Protein AF-A0A0F5YBL7-F1 (afdb_monomer)

Radius of gyration: 23.49 Å; Cα contacts (8 Å, |Δi|>4): 52; chains: 1; bounding box: 44×59×65 Å

Solvent-accessible surface area (backbone atoms only — not comparable to full-atom values): 7453 Å² total; per-residue (Å²): 141,87,81,83,95,77,82,81,82,82,83,83,85,82,81,84,78,83,69,82,79,73,86,69,85,73,80,86,68,83,71,81,82,70,89,62,76,81,78,51,73,68,58,47,50,52,22,41,71,68,73,40,34,61,77,50,83,78,90,52,88,87,55,50,90,86,40,92,57,29,54,59,54,34,30,41,72,72,40,51,87,68,53,91,80,65,56,69,71,57,54,55,48,53,72,72,42,95,60,81,79,77,81,76,86,126

Organism: NCBI:txid1637645

Secondary structure (DSSP, 8-state):
-------SSSSSS----------------------PPPPPHHHHHHHHHTT-GGGSPP--SS--TTSTTHHHHHHHHHHTT--TT--HHHHHHHHH-SS-------

Mean predicted aligned error: 16.6 Å

Sequence (106 aa):
MKYPSFAIIFLLASLGYINPVKAEPQPFIPSQTVISASPTKAEILDACVRNQAETLPNPYSDVEPTHWAYKAVLSLYYCGAFRQATPPNLVEQLLQSDSIPAHNEQ

Structure (mmCIF, N/CA/C/O backbone):
data_AF-A0A0F5YBL7-F1
#
_entry.id   AF-A0A0F5YBL7-F1
#
loop_
_atom_site.group_PDB
_atom_site.id
_atom_site.type_symbol
_atom_site.label_atom_id
_atom_site.label_alt_id
_atom_site.label_comp_id
_atom_site.label_asym_id
_atom_site.label_entity_id
_atom_site.label_seq_id
_atom_site.pdbx_PDB_ins_code
_atom_site.Cartn_x
_atom_site.Cartn_y
_atom_site.Cartn_z
_atom_site.occupancy
_atom_site.B_iso_or_equiv
_atom_site.auth_seq_id
_atom_site.auth_comp_id
_atom_site.auth_asym_id
_atom_site.auth_atom_id
_atom_site.pdbx_PDB_model_num
ATOM 1 N N . MET A 1 1 ? -10.693 -48.152 -43.302 1.00 40.78 1 MET A N 1
ATOM 2 C CA . MET A 1 1 ? -9.378 -48.015 -42.636 1.00 40.78 1 MET A CA 1
ATOM 3 C C . MET A 1 1 ? -9.492 -46.954 -41.559 1.00 40.78 1 MET A C 1
ATOM 5 O O . MET A 1 1 ? -10.241 -46.003 -41.731 1.00 40.78 1 MET A O 1
ATOM 9 N N . LYS A 1 2 ? -8.846 -47.206 -40.425 1.00 55.66 2 LYS A N 1
ATOM 10 C CA . LYS A 1 2 ? -9.025 -46.556 -39.128 1.00 55.66 2 LYS A CA 1
ATOM 11 C C . LYS A 1 2 ? -7.649 -45.999 -38.766 1.00 55.66 2 LYS A C 1
ATOM 13 O O . LYS A 1 2 ? -6.737 -46.798 -38.593 1.00 55.66 2 LYS A O 1
ATOM 18 N N . TYR A 1 3 ? -7.497 -44.680 -38.702 1.00 62.84 3 TYR A N 1
ATOM 19 C CA . TYR A 1 3 ? -6.280 -44.040 -38.195 1.00 62.84 3 TYR A CA 1
ATOM 20 C C . TYR A 1 3 ? -6.686 -42.881 -37.276 1.00 62.84 3 TYR A C 1
ATOM 22 O O . TYR A 1 3 ? -7.354 -41.957 -37.738 1.00 62.84 3 TYR A O 1
ATOM 30 N N . PRO A 1 4 ? -6.388 -42.963 -35.970 1.00 54.38 4 PRO A N 1
ATOM 31 C CA . PRO A 1 4 ? -6.843 -41.986 -34.990 1.00 54.38 4 PRO A CA 1
ATOM 32 C C . PRO A 1 4 ? -5.984 -40.710 -34.976 1.00 54.38 4 PRO A C 1
ATOM 34 O O . PRO A 1 4 ? -4.768 -40.765 -34.801 1.00 54.38 4 PRO A O 1
ATOM 37 N N . SER A 1 5 ? -6.645 -39.552 -35.061 1.00 56.34 5 SER A N 1
ATOM 38 C CA . SER A 1 5 ? -6.082 -38.224 -34.777 1.00 56.34 5 SER A CA 1
ATOM 39 C C . SER A 1 5 ? -5.889 -38.010 -33.270 1.00 56.34 5 SER A C 1
ATOM 41 O O . SER A 1 5 ? -6.640 -37.271 -32.643 1.00 56.34 5 SER A O 1
ATOM 43 N N . PHE A 1 6 ? -4.890 -38.657 -32.670 1.00 56.03 6 PHE A N 1
ATOM 44 C CA . PHE A 1 6 ? -4.503 -38.430 -31.265 1.00 56.03 6 PHE A CA 1
ATOM 45 C C . PHE A 1 6 ? -3.001 -38.136 -31.099 1.00 56.03 6 PHE A C 1
ATOM 47 O O . PHE A 1 6 ? -2.423 -38.402 -30.053 1.00 56.03 6 PHE A O 1
ATOM 54 N N . ALA A 1 7 ? -2.347 -37.568 -32.118 1.00 55.81 7 ALA A N 1
ATOM 55 C CA . ALA A 1 7 ? -0.900 -37.315 -32.098 1.00 55.81 7 ALA A CA 1
ATOM 56 C C . ALA A 1 7 ? -0.493 -35.829 -31.984 1.00 55.81 7 ALA A C 1
ATOM 58 O O . ALA A 1 7 ? 0.683 -35.520 -32.131 1.00 55.81 7 ALA A O 1
ATOM 59 N N . ILE A 1 8 ? -1.423 -34.899 -31.721 1.00 56.09 8 ILE A N 1
ATOM 60 C CA . ILE A 1 8 ? -1.117 -33.446 -31.674 1.00 56.09 8 ILE A CA 1
ATOM 61 C C . ILE A 1 8 ? -1.091 -32.876 -30.238 1.00 56.09 8 ILE A C 1
ATOM 63 O O . ILE A 1 8 ? -0.763 -31.716 -30.036 1.00 56.09 8 ILE A O 1
ATOM 67 N N . ILE A 1 9 ? -1.358 -33.677 -29.200 1.00 56.59 9 ILE A N 1
ATOM 68 C CA . ILE A 1 9 ? -1.439 -33.166 -27.811 1.00 56.59 9 ILE A CA 1
ATOM 69 C C . ILE A 1 9 ? -0.130 -33.367 -27.010 1.00 56.59 9 ILE A C 1
ATOM 71 O O . ILE A 1 9 ? -0.005 -32.879 -25.895 1.00 56.59 9 ILE A O 1
ATOM 75 N N . PHE A 1 10 ? 0.905 -34.001 -27.573 1.00 55.19 10 PHE A N 1
ATOM 76 C CA . PHE A 1 10 ? 2.117 -34.379 -26.819 1.00 55.19 10 PHE A CA 1
ATOM 77 C C . PHE A 1 10 ? 3.395 -33.568 -27.117 1.00 55.19 10 PHE A C 1
ATOM 79 O O . PHE A 1 10 ? 4.486 -34.007 -26.764 1.00 55.19 10 PHE A O 1
ATOM 86 N N . LEU A 1 11 ? 3.295 -32.384 -27.736 1.00 52.00 11 LEU A N 1
ATOM 87 C CA . LEU A 1 11 ? 4.467 -31.607 -28.191 1.00 52.00 11 LEU A CA 1
ATOM 88 C C . LEU A 1 11 ? 4.574 -30.180 -27.614 1.00 52.00 11 LEU A C 1
ATOM 90 O O . LEU A 1 11 ? 5.186 -29.310 -28.222 1.00 52.00 11 LEU A O 1
ATOM 94 N N . LEU A 1 12 ? 4.007 -29.930 -26.429 1.00 57.62 12 LEU A N 1
ATOM 95 C CA . LEU A 1 12 ? 4.139 -28.650 -25.701 1.00 57.62 12 LEU A CA 1
ATOM 96 C C . LEU A 1 12 ? 4.661 -28.811 -24.259 1.00 57.62 12 LEU A C 1
ATOM 98 O O . LEU A 1 12 ? 4.575 -27.885 -23.460 1.00 57.62 12 LEU A O 1
ATOM 102 N N . ALA A 1 13 ? 5.227 -29.972 -23.916 1.00 58.72 13 ALA A N 1
ATOM 103 C CA . ALA A 1 13 ? 5.581 -30.323 -22.536 1.00 58.72 13 ALA A CA 1
ATOM 104 C C . ALA A 1 13 ? 7.089 -30.277 -22.199 1.00 58.72 13 ALA A C 1
ATOM 106 O O . ALA A 1 13 ? 7.488 -30.857 -21.193 1.00 58.72 13 ALA A O 1
ATOM 107 N N . SER A 1 14 ? 7.957 -29.631 -22.991 1.00 62.53 14 SER A N 1
ATOM 108 C CA . SER A 1 14 ? 9.412 -29.767 -22.771 1.00 62.53 14 SER A CA 1
ATOM 109 C C . SER A 1 14 ? 10.275 -28.527 -23.022 1.00 62.53 14 SER A C 1
ATOM 111 O O . SER A 1 14 ? 11.329 -28.648 -23.637 1.00 62.53 14 SER A O 1
ATOM 113 N N . LEU A 1 15 ? 9.898 -27.351 -22.515 1.00 61.47 15 LEU A N 1
ATOM 114 C CA . LEU A 1 15 ? 10.864 -26.252 -22.324 1.00 61.47 15 LEU A CA 1
ATOM 115 C C . LEU A 1 15 ? 10.671 -25.571 -20.960 1.00 61.47 15 LEU A C 1
ATOM 117 O O . LEU A 1 15 ? 10.583 -24.353 -20.852 1.00 61.47 15 LEU A O 1
ATOM 121 N N . GLY A 1 16 ? 10.610 -26.371 -19.895 1.00 61.03 16 GLY A N 1
ATOM 122 C CA . GLY A 1 16 ? 10.837 -25.882 -18.536 1.00 61.03 16 GLY A CA 1
ATOM 123 C C . GLY A 1 16 ? 12.337 -25.799 -18.263 1.00 61.03 16 GLY A C 1
ATOM 124 O O . GLY A 1 16 ? 12.895 -26.695 -17.636 1.00 61.03 16 GLY A O 1
ATOM 125 N N . TYR A 1 17 ? 13.008 -24.760 -18.765 1.00 66.38 17 TYR A N 1
ATOM 126 C CA . TYR A 1 17 ? 14.399 -24.479 -18.401 1.00 66.38 17 TYR A CA 1
ATOM 127 C C . TYR A 1 17 ? 14.452 -23.918 -16.975 1.00 66.38 17 TYR A C 1
ATOM 129 O O . TYR A 1 17 ? 14.295 -22.720 -16.758 1.00 66.38 17 TYR A O 1
ATOM 137 N N . ILE A 1 18 ? 14.700 -24.784 -15.993 1.00 64.25 18 ILE A N 1
ATOM 138 C CA . ILE A 1 18 ? 15.158 -24.382 -14.657 1.00 64.25 18 ILE A CA 1
ATOM 139 C C . ILE A 1 18 ? 16.651 -24.052 -14.739 1.00 64.25 18 ILE A C 1
ATOM 141 O O . ILE A 1 18 ? 17.505 -24.878 -14.431 1.00 64.25 18 ILE A O 1
ATOM 145 N N . ASN A 1 19 ? 16.973 -22.838 -15.185 1.00 69.12 19 ASN A N 1
ATOM 146 C CA . ASN A 1 19 ? 18.295 -22.275 -14.934 1.00 69.12 19 ASN A CA 1
ATOM 147 C C . ASN A 1 19 ? 18.291 -21.707 -13.507 1.00 69.12 19 ASN A C 1
ATOM 149 O O . ASN A 1 19 ? 17.472 -20.826 -13.230 1.00 69.12 19 ASN A O 1
ATOM 153 N N . PRO A 1 20 ? 19.159 -22.174 -12.591 1.00 65.56 20 PRO A N 1
ATOM 154 C CA . PRO A 1 20 ? 19.322 -21.508 -11.309 1.00 65.56 20 PRO A CA 1
ATOM 155 C C . PRO A 1 20 ? 19.843 -20.095 -11.583 1.00 65.56 20 PRO A C 1
ATOM 157 O O . PRO A 1 20 ? 20.936 -19.928 -12.128 1.00 65.56 20 PRO A O 1
ATOM 160 N N . VAL A 1 21 ? 19.049 -19.072 -11.255 1.00 73.88 21 VAL A N 1
ATOM 161 C CA . VAL A 1 21 ? 19.523 -17.692 -11.354 1.00 73.88 21 VAL A CA 1
ATOM 162 C C . VAL A 1 21 ? 20.637 -17.537 -10.324 1.00 73.88 21 VAL A C 1
ATOM 164 O O . VAL A 1 21 ? 20.443 -17.740 -9.124 1.00 73.88 21 VAL A O 1
ATOM 167 N N . LYS A 1 22 ? 21.852 -17.272 -10.798 1.00 71.06 22 LYS A N 1
ATOM 168 C CA . LYS A 1 22 ? 22.944 -16.888 -9.915 1.00 71.06 22 LYS A CA 1
ATOM 169 C C . LYS A 1 22 ? 22.587 -15.509 -9.369 1.00 71.06 22 LYS A C 1
ATOM 171 O O . LYS A 1 22 ? 22.278 -14.621 -10.157 1.00 71.06 22 LYS A O 1
ATOM 176 N N . ALA A 1 23 ? 22.581 -15.351 -8.047 1.00 67.19 23 ALA A N 1
ATOM 177 C CA . ALA A 1 23 ? 22.423 -14.043 -7.428 1.00 67.19 23 ALA A CA 1
ATOM 178 C C . ALA A 1 23 ? 23.596 -13.161 -7.882 1.00 67.19 23 ALA A C 1
ATOM 180 O O . ALA A 1 23 ? 24.731 -13.349 -7.440 1.00 67.19 23 ALA A O 1
ATOM 181 N N . GLU A 1 24 ? 23.329 -12.276 -8.839 1.00 70.69 24 GLU A N 1
ATOM 182 C CA . GLU A 1 24 ? 24.239 -11.204 -9.222 1.00 70.69 24 GLU A CA 1
ATOM 183 C C . GLU A 1 24 ? 24.357 -10.265 -8.012 1.00 70.69 24 GLU A C 1
ATOM 185 O O . GLU A 1 24 ? 23.325 -9.909 -7.430 1.00 70.69 24 GLU A O 1
ATOM 190 N N . PRO A 1 25 ? 25.568 -9.867 -7.591 1.00 62.62 25 PRO A N 1
ATOM 191 C CA . PRO A 1 25 ? 25.735 -8.842 -6.574 1.00 62.62 25 PRO A CA 1
ATOM 192 C C . PRO A 1 25 ? 25.064 -7.560 -7.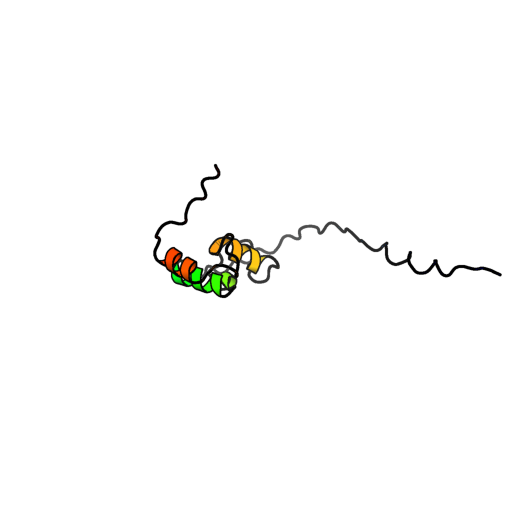070 1.00 62.62 25 PRO A C 1
ATOM 194 O O . PRO A 1 25 ? 25.575 -6.895 -7.972 1.00 62.62 25 PRO A O 1
ATOM 197 N N . GLN A 1 26 ? 23.896 -7.224 -6.521 1.00 66.44 26 GLN A N 1
ATOM 198 C CA . GLN A 1 26 ? 23.281 -5.944 -6.834 1.00 66.44 26 GLN A CA 1
ATOM 199 C C . GLN A 1 26 ? 24.205 -4.833 -6.325 1.00 66.44 26 GLN A C 1
ATOM 201 O O . GLN A 1 26 ? 24.665 -4.901 -5.178 1.00 66.44 26 GLN A O 1
ATOM 206 N N . PRO A 1 27 ? 24.504 -3.815 -7.150 1.00 56.97 27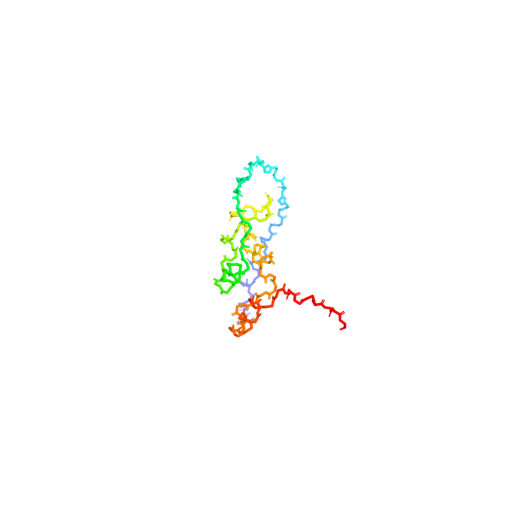 PRO A N 1
ATOM 207 C CA . PRO A 1 27 ? 25.173 -2.629 -6.656 1.00 56.97 27 PRO A CA 1
ATOM 208 C C . PRO A 1 27 ? 24.295 -2.035 -5.557 1.00 56.97 27 PRO A C 1
ATOM 210 O O . PRO A 1 27 ? 23.142 -1.687 -5.798 1.00 56.97 27 PRO A O 1
ATOM 213 N N . PHE A 1 28 ? 24.841 -1.957 -4.345 1.00 54.12 28 PHE A N 1
ATOM 214 C CA . PHE A 1 28 ? 24.223 -1.239 -3.242 1.00 54.12 28 PHE A CA 1
ATOM 215 C C . PHE A 1 28 ? 24.138 0.233 -3.643 1.00 54.12 28 PHE A C 1
ATOM 217 O O . PHE A 1 28 ? 25.119 0.975 -3.549 1.00 54.12 28 PHE A O 1
ATOM 224 N N . ILE A 1 29 ? 22.982 0.645 -4.153 1.00 56.44 29 ILE A N 1
ATOM 225 C CA . ILE A 1 29 ? 22.647 2.055 -4.255 1.00 56.44 29 ILE A CA 1
ATOM 226 C C . ILE A 1 29 ? 22.063 2.420 -2.892 1.00 56.44 29 ILE A C 1
ATOM 228 O O . ILE A 1 29 ? 21.105 1.783 -2.464 1.00 56.44 29 ILE A O 1
ATOM 232 N N . PRO A 1 30 ? 22.648 3.384 -2.163 1.00 55.09 30 PRO A N 1
ATOM 233 C CA . PRO A 1 30 ? 22.106 3.793 -0.880 1.00 55.09 30 PRO A CA 1
ATOM 234 C C . PRO A 1 30 ? 20.670 4.284 -1.087 1.00 55.09 30 PRO A C 1
ATOM 236 O O . PRO A 1 30 ? 20.440 5.320 -1.716 1.00 55.09 30 PRO A O 1
ATOM 239 N N . SER A 1 31 ? 19.715 3.503 -0.580 1.00 55.38 31 SER A N 1
ATOM 240 C CA . SER A 1 31 ? 18.295 3.834 -0.556 1.00 55.38 31 SER A CA 1
ATOM 241 C C . SER A 1 31 ? 18.128 5.221 0.049 1.00 55.38 31 SER A C 1
ATOM 243 O O . SER A 1 31 ? 18.658 5.505 1.124 1.00 55.38 31 SER A O 1
ATOM 245 N N . GLN A 1 32 ? 17.432 6.102 -0.674 1.00 51.53 32 GLN A N 1
ATOM 246 C CA . GLN A 1 32 ? 17.154 7.461 -0.226 1.00 51.53 32 GLN A CA 1
ATOM 247 C C . GLN A 1 32 ? 16.526 7.405 1.164 1.00 51.53 32 GLN A C 1
ATOM 249 O O . GLN A 1 32 ? 15.413 6.908 1.334 1.00 51.53 32 GLN A O 1
ATOM 254 N N . THR A 1 33 ? 17.246 7.921 2.156 1.00 45.06 33 THR A N 1
ATOM 255 C CA . THR A 1 33 ? 16.727 8.155 3.498 1.00 45.06 33 THR A CA 1
ATOM 256 C C . THR A 1 33 ? 15.711 9.284 3.401 1.00 45.06 33 THR A C 1
ATOM 258 O O . THR A 1 33 ? 16.022 10.456 3.612 1.00 45.06 33 THR A O 1
ATOM 261 N N . VAL A 1 34 ? 14.482 8.949 3.017 1.00 50.72 34 VAL A N 1
ATOM 262 C CA . VAL A 1 34 ? 13.361 9.855 3.209 1.00 50.72 34 VAL A CA 1
ATOM 263 C C . VAL A 1 34 ? 13.177 9.904 4.720 1.00 50.72 34 VAL A C 1
ATOM 265 O O . VAL A 1 34 ? 12.807 8.910 5.342 1.00 50.72 34 VAL A O 1
ATOM 268 N N . ILE A 1 35 ? 13.538 11.030 5.336 1.00 49.91 35 ILE A N 1
ATOM 269 C CA . ILE A 1 35 ? 13.193 11.320 6.728 1.00 49.91 35 ILE A CA 1
ATOM 270 C C . ILE A 1 35 ? 11.675 11.510 6.734 1.00 49.91 35 ILE A C 1
ATOM 272 O O . ILE A 1 35 ? 11.161 12.622 6.655 1.00 49.91 35 ILE A O 1
ATOM 276 N N . SER A 1 36 ? 10.950 10.401 6.699 1.00 56.50 36 SER A N 1
ATOM 277 C CA . SER A 1 36 ? 9.502 10.379 6.722 1.00 56.50 36 SER A CA 1
ATOM 278 C C . SER A 1 36 ? 9.091 10.277 8.177 1.00 56.50 36 SER A C 1
ATOM 280 O O . SER A 1 36 ? 9.416 9.304 8.857 1.00 56.50 36 SER A O 1
ATOM 282 N N . ALA A 1 37 ? 8.395 11.301 8.667 1.00 70.94 37 ALA A N 1
ATOM 283 C CA . ALA A 1 37 ? 7.636 11.170 9.899 1.00 70.94 37 ALA A CA 1
ATOM 284 C C . ALA A 1 37 ? 6.798 9.883 9.815 1.00 70.94 37 ALA A C 1
ATOM 286 O O . ALA A 1 37 ? 6.224 9.591 8.763 1.00 70.94 37 ALA A O 1
ATOM 287 N N . SER A 1 38 ? 6.783 9.093 10.892 1.00 85.75 38 SER A N 1
ATOM 288 C CA . SER A 1 38 ? 5.969 7.877 10.944 1.00 85.75 38 SER A CA 1
ATOM 289 C C . SER A 1 38 ? 4.525 8.234 10.578 1.00 85.75 38 SER A C 1
ATOM 291 O O . SER A 1 38 ? 3.987 9.165 11.186 1.00 85.75 38 SER A O 1
ATOM 293 N N . PRO A 1 39 ? 3.896 7.530 9.618 1.00 91.50 39 PRO A N 1
ATOM 294 C CA . PRO A 1 39 ? 2.524 7.819 9.234 1.00 91.50 39 PRO A CA 1
ATOM 295 C C . PRO A 1 39 ? 1.601 7.631 10.438 1.00 91.50 39 PRO A C 1
ATOM 297 O O . PRO A 1 39 ? 1.815 6.764 11.293 1.00 91.50 39 PRO A O 1
ATOM 300 N N . THR A 1 40 ? 0.571 8.462 10.512 1.00 92.25 40 THR A N 1
ATOM 301 C CA . THR A 1 40 ? -0.476 8.343 11.521 1.00 92.25 40 THR A CA 1
ATOM 302 C C . THR A 1 40 ? -1.326 7.101 11.263 1.00 92.25 40 THR A C 1
ATOM 304 O O . THR A 1 40 ? -1.449 6.607 10.142 1.00 92.25 40 THR A O 1
ATOM 307 N N . LYS A 1 41 ? -1.995 6.608 12.306 1.00 88.75 41 LYS A N 1
ATOM 308 C CA . LYS A 1 41 ? -2.918 5.469 12.202 1.00 88.75 41 LYS A CA 1
ATOM 309 C C . LYS A 1 41 ? -4.044 5.700 11.187 1.00 88.75 41 LYS A C 1
ATOM 311 O O . LYS A 1 41 ? -4.442 4.766 10.498 1.00 88.75 41 LYS A O 1
ATOM 316 N N . ALA A 1 42 ? -4.547 6.931 11.095 1.00 88.94 42 ALA A N 1
ATOM 317 C CA . ALA A 1 42 ? -5.590 7.291 10.140 1.00 88.94 42 ALA A CA 1
ATOM 318 C C . ALA A 1 42 ? -5.092 7.198 8.690 1.00 88.94 42 ALA A C 1
ATOM 320 O O . ALA A 1 42 ? -5.790 6.638 7.850 1.00 88.94 42 ALA A O 1
ATOM 321 N N . GLU A 1 43 ? -3.871 7.666 8.415 1.00 91.75 43 GLU A N 1
ATOM 322 C CA . GLU A 1 43 ? -3.241 7.542 7.093 1.00 91.75 43 GLU A CA 1
ATOM 323 C C . GLU A 1 43 ? -2.981 6.079 6.725 1.00 91.75 43 GLU A C 1
ATOM 325 O O . GLU A 1 43 ? -3.242 5.679 5.592 1.00 91.75 43 GLU A O 1
ATOM 330 N N . ILE A 1 44 ? -2.528 5.265 7.688 1.00 92.12 44 ILE A N 1
ATOM 331 C CA . ILE A 1 44 ? -2.346 3.822 7.486 1.00 92.12 44 ILE A CA 1
ATOM 332 C C . ILE A 1 44 ? -3.682 3.167 7.119 1.00 92.12 44 ILE A C 1
ATOM 334 O O . ILE A 1 44 ? -3.768 2.470 6.110 1.00 92.12 44 ILE A O 1
ATOM 338 N N . LEU A 1 45 ? -4.738 3.406 7.901 1.00 89.44 45 LEU A N 1
ATOM 339 C CA . LEU A 1 45 ? -6.047 2.792 7.666 1.00 89.44 45 LEU A CA 1
ATOM 340 C C . LEU A 1 45 ? -6.660 3.215 6.331 1.00 89.44 45 LEU A C 1
ATOM 342 O O . LEU A 1 45 ? -7.162 2.365 5.598 1.00 89.44 45 LEU A O 1
ATOM 346 N N . ASP A 1 46 ? -6.584 4.498 5.992 1.00 89.88 46 ASP A N 1
ATOM 347 C CA . ASP A 1 46 ? -7.062 5.006 4.710 1.00 89.88 46 ASP A CA 1
ATOM 348 C C . ASP A 1 46 ? -6.290 4.384 3.529 1.00 89.88 46 ASP A C 1
ATOM 350 O O . ASP A 1 46 ? -6.898 3.908 2.566 1.00 89.88 46 ASP A O 1
ATOM 354 N N . ALA A 1 47 ? -4.962 4.260 3.634 1.00 92.06 47 ALA A N 1
ATOM 355 C CA . ALA A 1 47 ? -4.155 3.553 2.641 1.00 92.06 47 ALA A CA 1
ATOM 356 C C . ALA A 1 47 ? -4.553 2.069 2.515 1.00 92.06 47 ALA A C 1
ATOM 358 O O . ALA A 1 47 ? -4.653 1.552 1.399 1.00 92.06 47 ALA A O 1
ATOM 359 N N . CYS A 1 48 ? -4.847 1.389 3.626 1.00 90.38 48 CYS A N 1
ATOM 360 C CA . CYS A 1 48 ? -5.291 -0.006 3.621 1.00 90.38 48 CYS A CA 1
ATOM 361 C C . CYS A 1 48 ? -6.666 -0.187 2.965 1.00 90.38 48 CYS A C 1
ATOM 363 O O . CYS A 1 48 ? -6.833 -1.073 2.123 1.00 90.38 48 CYS A O 1
ATOM 365 N N . VAL A 1 49 ? -7.637 0.677 3.279 1.00 88.94 49 VAL A N 1
ATOM 366 C CA . VAL A 1 49 ? -8.974 0.665 2.658 1.00 88.94 49 VAL A CA 1
ATOM 367 C C . VAL A 1 49 ? -8.875 0.913 1.150 1.00 88.94 49 VAL A C 1
ATOM 369 O O . VAL A 1 49 ? -9.542 0.238 0.362 1.00 88.94 49 VAL A O 1
ATOM 372 N N . ARG A 1 50 ? -7.999 1.836 0.734 1.00 89.81 50 ARG A N 1
ATOM 373 C CA . ARG A 1 50 ? -7.782 2.190 -0.677 1.00 89.81 50 ARG A CA 1
ATOM 374 C C . ARG A 1 50 ? -6.827 1.251 -1.425 1.00 89.81 50 ARG A C 1
ATOM 376 O O . ARG A 1 50 ? -6.612 1.462 -2.618 1.00 89.81 50 ARG A O 1
ATOM 383 N N . ASN A 1 51 ? -6.294 0.216 -0.766 1.00 90.31 51 ASN A N 1
ATOM 384 C CA . ASN A 1 51 ? -5.301 -0.720 -1.313 1.00 90.31 51 ASN A CA 1
ATOM 385 C C . ASN A 1 51 ? -4.071 -0.003 -1.916 1.00 90.31 51 ASN A C 1
ATOM 387 O O . ASN A 1 51 ? -3.652 -0.282 -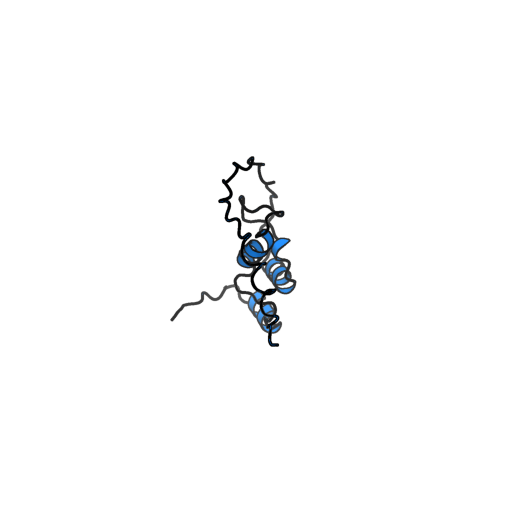3.045 1.00 90.31 51 ASN A O 1
ATOM 391 N N . GLN A 1 52 ? -3.565 0.968 -1.153 1.00 93.69 52 GLN A N 1
ATOM 392 C CA . GLN A 1 52 ? -2.481 1.896 -1.491 1.00 93.69 52 GLN A CA 1
ATOM 393 C C . GLN A 1 52 ? -1.407 1.928 -0.389 1.00 93.69 52 GLN A C 1
ATOM 395 O O . GLN A 1 52 ? -0.773 2.950 -0.156 1.00 93.69 52 GLN A O 1
ATOM 400 N N . ALA A 1 53 ? -1.185 0.821 0.322 1.00 94.56 53 ALA A N 1
ATOM 401 C CA . ALA A 1 53 ? -0.148 0.756 1.355 1.00 94.56 53 ALA A CA 1
ATOM 402 C C . ALA A 1 53 ? 1.266 1.002 0.796 1.00 94.56 53 ALA A C 1
ATOM 404 O O . ALA A 1 53 ? 2.147 1.452 1.523 1.00 94.56 53 ALA A O 1
ATOM 405 N N . GLU A 1 54 ? 1.479 0.763 -0.501 1.00 94.31 54 GLU A N 1
ATOM 406 C CA . GLU A 1 54 ? 2.729 1.054 -1.201 1.00 94.31 54 GLU A CA 1
ATOM 407 C C . GLU A 1 54 ? 3.072 2.550 -1.299 1.00 94.31 54 GLU A C 1
ATOM 409 O O . GLU A 1 54 ? 4.185 2.888 -1.690 1.00 94.31 54 GLU A O 1
ATOM 414 N N . THR A 1 55 ? 2.137 3.452 -0.974 1.00 94.88 55 THR A N 1
ATOM 415 C CA . THR A 1 55 ? 2.393 4.902 -0.952 1.00 94.88 55 THR A CA 1
ATOM 416 C C . THR A 1 55 ? 2.902 5.395 0.402 1.00 94.88 55 THR A C 1
ATOM 418 O O . THR A 1 55 ? 3.262 6.564 0.529 1.00 94.88 55 THR A O 1
ATOM 421 N N . LEU A 1 56 ? 2.881 4.538 1.427 1.00 95.38 56 LEU A N 1
ATOM 422 C CA . LEU A 1 56 ? 3.424 4.842 2.747 1.00 95.38 56 LEU A CA 1
ATOM 423 C C . LEU A 1 56 ? 4.959 4.711 2.740 1.00 95.38 56 LEU A C 1
ATOM 425 O O . LEU A 1 56 ? 5.520 4.091 1.832 1.00 95.38 56 LEU A O 1
ATOM 429 N N . PRO A 1 57 ? 5.664 5.293 3.729 1.00 95.88 57 PRO A N 1
ATOM 430 C CA . PRO A 1 57 ? 7.119 5.190 3.812 1.00 95.88 57 PRO A CA 1
ATOM 431 C C . PRO A 1 57 ? 7.601 3.737 3.770 1.00 95.88 57 PRO A C 1
ATOM 433 O O . PRO A 1 57 ? 7.032 2.868 4.414 1.00 95.88 57 PRO A O 1
ATOM 436 N N . ASN A 1 58 ? 8.663 3.456 3.018 1.00 95.31 58 ASN A N 1
ATOM 437 C CA . ASN A 1 58 ? 9.189 2.098 2.922 1.00 95.31 58 ASN A CA 1
ATOM 438 C C . ASN A 1 58 ? 9.992 1.733 4.187 1.00 95.31 58 ASN A C 1
ATOM 440 O O . ASN A 1 58 ? 11.026 2.362 4.424 1.00 95.31 58 ASN A O 1
ATOM 444 N N . PRO A 1 59 ? 9.585 0.725 4.980 1.00 94.19 59 PRO A N 1
ATOM 445 C CA . PRO A 1 59 ? 10.343 0.296 6.155 1.00 94.19 59 PRO A CA 1
ATOM 446 C C . PRO A 1 59 ? 11.507 -0.653 5.809 1.00 94.19 59 PRO A C 1
ATOM 448 O O . PRO A 1 59 ? 12.306 -0.974 6.688 1.00 94.19 59 PRO A O 1
ATOM 451 N N . TYR A 1 60 ? 11.601 -1.124 4.561 1.00 94.69 60 TYR A N 1
ATOM 452 C CA . TYR A 1 60 ? 12.583 -2.109 4.110 1.00 94.69 60 TYR A CA 1
ATOM 453 C C . TYR A 1 60 ? 13.705 -1.445 3.309 1.00 94.69 60 TYR A C 1
ATOM 455 O O . TYR A 1 60 ? 13.456 -0.703 2.360 1.00 94.69 60 TYR A O 1
ATOM 463 N N . SER A 1 61 ? 14.958 -1.730 3.660 1.00 94.38 61 SER A N 1
ATOM 464 C CA . SER A 1 61 ? 16.123 -1.234 2.914 1.00 94.38 61 SER A CA 1
ATOM 465 C C . SER A 1 61 ? 16.470 -2.093 1.696 1.00 94.38 61 SER A C 1
ATOM 467 O O . SER A 1 61 ? 17.130 -1.601 0.785 1.00 94.38 61 SER A O 1
ATOM 4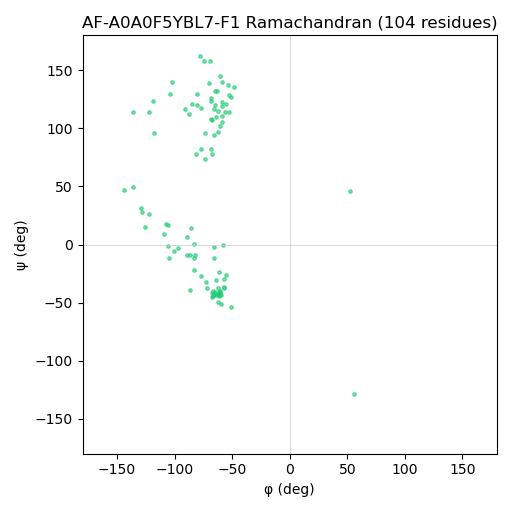69 N N . ASP A 1 62 ? 16.034 -3.351 1.688 1.00 95.44 62 ASP A N 1
ATOM 470 C CA . ASP A 1 62 ? 16.327 -4.393 0.699 1.00 95.44 62 ASP A CA 1
ATOM 471 C C . ASP A 1 62 ? 15.199 -4.614 -0.320 1.00 95.44 62 ASP A C 1
ATOM 473 O O . ASP A 1 62 ? 15.366 -5.370 -1.276 1.00 95.44 62 ASP A O 1
ATOM 477 N N . VAL A 1 63 ? 14.057 -3.942 -0.150 1.00 95.38 63 VAL A N 1
ATOM 478 C CA . VAL A 1 63 ? 12.928 -4.019 -1.083 1.00 95.38 63 VAL A CA 1
ATOM 479 C C . VAL A 1 63 ? 12.657 -2.647 -1.683 1.00 95.38 63 VAL A C 1
ATOM 481 O O . VAL A 1 63 ? 11.955 -1.822 -1.104 1.00 95.38 63 VAL A O 1
ATOM 484 N N . GLU A 1 64 ? 13.210 -2.396 -2.866 1.00 96.12 64 GLU A N 1
ATOM 485 C CA . GLU A 1 64 ? 13.000 -1.146 -3.602 1.00 96.12 64 GLU A CA 1
ATOM 486 C C . GLU A 1 64 ? 11.596 -1.057 -4.241 1.00 96.12 64 GLU A C 1
ATOM 488 O O . GLU A 1 64 ? 10.996 -2.093 -4.538 1.00 96.12 64 GLU A O 1
ATOM 493 N N . PRO A 1 65 ? 11.081 0.155 -4.550 1.00 95.75 65 PRO A N 1
ATOM 494 C CA . PRO A 1 65 ? 9.765 0.349 -5.180 1.00 95.75 65 PRO A CA 1
ATOM 495 C C . PRO A 1 65 ? 9.541 -0.388 -6.506 1.00 95.75 65 PRO A C 1
ATOM 497 O O . PRO A 1 65 ? 8.408 -0.681 -6.879 1.00 95.75 65 PRO A O 1
ATOM 500 N N . THR A 1 66 ? 10.616 -0.680 -7.235 1.00 96.62 66 THR A N 1
ATOM 501 C CA . THR A 1 66 ? 10.587 -1.404 -8.514 1.00 96.62 66 THR A CA 1
ATOM 502 C C . THR A 1 66 ? 10.544 -2.924 -8.338 1.00 96.62 66 THR A C 1
ATOM 504 O O . THR A 1 66 ? 10.296 -3.645 -9.306 1.00 96.62 66 THR A O 1
ATOM 507 N N . HIS A 1 67 ? 10.777 -3.433 -7.124 1.00 97.44 67 HIS A N 1
ATOM 508 C CA . HIS A 1 67 ? 10.796 -4.861 -6.841 1.00 97.44 67 HIS A CA 1
ATOM 509 C C . HIS A 1 67 ? 9.383 -5.460 -6.936 1.00 97.44 67 HIS A C 1
ATOM 511 O O . HIS A 1 67 ? 8.413 -4.893 -6.436 1.00 97.44 67 HIS A O 1
ATOM 517 N N . TRP A 1 68 ? 9.254 -6.656 -7.520 1.00 97.31 68 TRP A N 1
ATOM 518 C CA . TRP A 1 68 ? 7.953 -7.307 -7.759 1.00 97.31 68 TRP A CA 1
ATOM 519 C C . TRP A 1 68 ? 7.124 -7.516 -6.481 1.00 97.31 68 TRP A C 1
ATOM 521 O O . TRP A 1 68 ? 5.896 -7.514 -6.523 1.00 97.31 68 TRP A O 1
ATOM 531 N N . ALA A 1 69 ? 7.797 -7.689 -5.341 1.00 96.69 69 ALA A N 1
ATOM 532 C CA . ALA A 1 69 ? 7.160 -7.915 -4.046 1.00 96.69 69 ALA A CA 1
ATOM 533 C C . ALA A 1 69 ? 6.790 -6.622 -3.303 1.00 96.69 69 ALA A C 1
ATOM 535 O O . ALA A 1 69 ? 6.102 -6.709 -2.289 1.00 96.69 69 ALA A O 1
ATOM 536 N N . TYR A 1 70 ? 7.226 -5.448 -3.777 1.00 96.62 70 TYR A N 1
ATOM 537 C CA . TYR A 1 70 ? 7.156 -4.184 -3.037 1.00 96.62 70 TYR A CA 1
ATOM 538 C C . TYR A 1 70 ? 5.757 -3.900 -2.483 1.00 96.62 70 TYR A C 1
ATOM 540 O O . TYR A 1 70 ? 5.567 -3.767 -1.274 1.00 96.62 70 TYR A O 1
ATOM 548 N N . LYS A 1 71 ? 4.743 -3.929 -3.354 1.00 95.25 71 LYS A N 1
ATOM 549 C CA . LYS A 1 71 ? 3.353 -3.696 -2.948 1.00 95.25 71 LYS A CA 1
ATOM 550 C C . LYS A 1 71 ? 2.860 -4.716 -1.919 1.00 95.25 71 LYS A C 1
ATOM 552 O O . LYS A 1 71 ? 2.168 -4.345 -0.974 1.00 95.25 71 LYS A O 1
ATOM 557 N N . ALA A 1 72 ? 3.211 -5.989 -2.090 1.00 94.38 72 ALA A N 1
ATOM 558 C CA . ALA A 1 72 ? 2.757 -7.053 -1.202 1.00 94.38 72 ALA A CA 1
ATOM 559 C C . ALA A 1 72 ? 3.358 -6.912 0.203 1.00 94.38 72 ALA A C 1
ATOM 561 O O . ALA A 1 72 ? 2.628 -7.003 1.188 1.00 94.38 72 ALA A O 1
ATOM 562 N N . VAL A 1 73 ? 4.664 -6.647 0.300 1.00 95.94 73 VAL A N 1
ATOM 563 C CA . VAL A 1 73 ? 5.340 -6.536 1.599 1.00 95.94 73 VAL A CA 1
ATOM 564 C C . VAL A 1 73 ? 4.951 -5.259 2.343 1.00 95.94 73 VAL A C 1
ATOM 566 O O . VAL A 1 73 ? 4.722 -5.327 3.547 1.00 95.94 73 VAL A O 1
ATOM 569 N N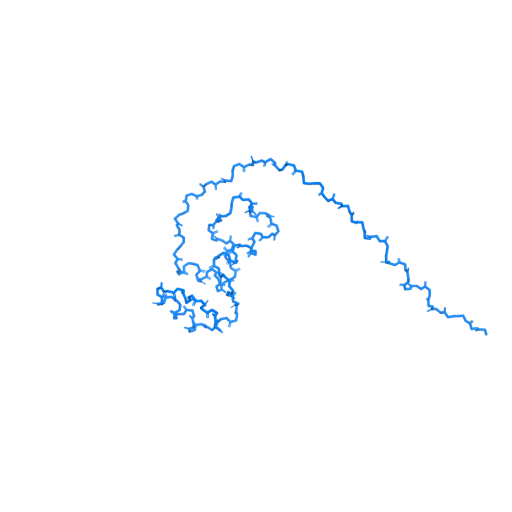 . LEU A 1 74 ? 4.767 -4.125 1.652 1.00 95.38 74 LEU A N 1
ATOM 570 C CA . LEU A 1 74 ? 4.267 -2.897 2.288 1.00 95.38 74 LEU A CA 1
ATOM 571 C C . LEU A 1 74 ? 2.815 -3.056 2.752 1.00 95.38 74 LEU A C 1
ATOM 573 O O . LEU A 1 74 ? 2.476 -2.643 3.860 1.00 95.38 74 LEU A O 1
ATOM 577 N N . SER A 1 75 ? 1.973 -3.719 1.953 1.00 94.25 75 SER A N 1
ATOM 578 C CA . SER A 1 75 ? 0.603 -4.049 2.367 1.00 94.25 75 SER A CA 1
ATOM 579 C C . SER A 1 75 ? 0.588 -4.941 3.604 1.00 94.25 75 SER A C 1
ATOM 581 O O . SER A 1 75 ? -0.180 -4.688 4.526 1.00 94.25 75 SER A O 1
ATOM 583 N N . LEU A 1 76 ? 1.460 -5.948 3.672 1.00 93.75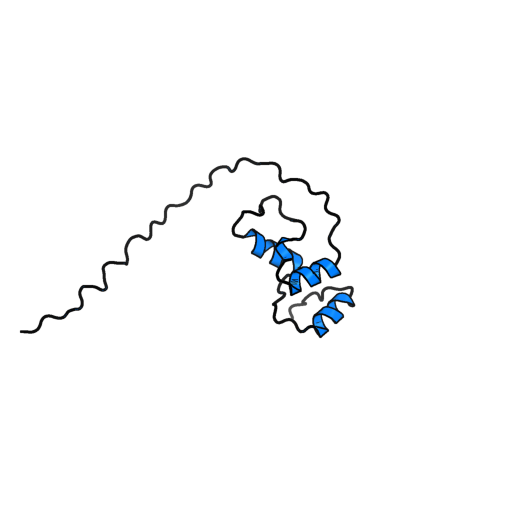 76 LEU A N 1
ATOM 584 C CA . LEU A 1 76 ? 1.548 -6.823 4.838 1.00 93.75 76 LEU A CA 1
ATOM 585 C C . LEU A 1 76 ? 2.067 -6.082 6.080 1.00 93.75 76 LEU A C 1
ATOM 587 O O . LEU A 1 76 ? 1.526 -6.282 7.164 1.00 93.75 76 LEU A O 1
ATOM 591 N N . TYR A 1 77 ? 3.074 -5.219 5.928 1.00 95.06 77 TYR A N 1
ATOM 592 C CA . TYR A 1 77 ? 3.639 -4.438 7.030 1.00 95.06 77 TYR A CA 1
ATOM 593 C C . TYR A 1 77 ? 2.608 -3.493 7.658 1.00 95.06 77 TYR A C 1
ATOM 595 O O . TYR A 1 77 ? 2.439 -3.479 8.875 1.00 95.06 77 TYR A O 1
ATOM 603 N N . TYR A 1 78 ? 1.906 -2.718 6.827 1.00 94.06 78 TYR A N 1
ATOM 604 C CA . TYR A 1 78 ? 0.991 -1.679 7.299 1.00 94.06 78 TYR A CA 1
ATOM 605 C C . TYR A 1 78 ? -0.417 -2.193 7.590 1.00 94.06 78 TYR A C 1
ATOM 607 O O . TYR A 1 78 ? -1.042 -1.768 8.560 1.00 94.06 78 TYR A O 1
ATOM 615 N N . CYS A 1 79 ? -0.922 -3.099 6.757 1.00 92.44 79 CYS A N 1
ATOM 616 C CA . CYS A 1 79 ? -2.312 -3.539 6.803 1.00 92.44 79 CYS A CA 1
ATOM 617 C C . CYS A 1 79 ? -2.477 -4.937 7.411 1.00 92.44 79 CYS A C 1
ATOM 619 O O . CYS A 1 79 ? -3.600 -5.346 7.705 1.00 92.44 79 CYS A O 1
ATOM 621 N N . GLY A 1 80 ? -1.394 -5.693 7.614 1.00 89.06 80 GLY A N 1
ATOM 622 C CA . GLY A 1 80 ? -1.465 -7.058 8.127 1.00 89.06 80 GLY A CA 1
ATOM 623 C C . GLY A 1 80 ? -2.365 -7.945 7.263 1.00 89.06 80 GLY A C 1
ATOM 624 O O . GLY A 1 80 ? -2.235 -7.998 6.042 1.00 89.06 80 GLY A O 1
ATOM 625 N N . ALA A 1 81 ? -3.314 -8.633 7.900 1.00 81.38 81 ALA A N 1
ATOM 626 C CA . ALA A 1 81 ? -4.302 -9.474 7.224 1.00 81.38 81 ALA A CA 1
ATOM 627 C C . ALA A 1 81 ? -5.546 -8.704 6.734 1.00 81.38 81 ALA A C 1
ATOM 629 O O . ALA A 1 81 ? -6.556 -9.340 6.418 1.00 81.38 81 ALA A O 1
ATOM 630 N N . PHE A 1 82 ? -5.513 -7.365 6.696 1.00 74.19 82 PHE A N 1
ATOM 631 C CA . PHE A 1 82 ? -6.645 -6.554 6.251 1.00 74.19 82 PHE A CA 1
ATOM 632 C C . PHE A 1 82 ? -7.082 -6.974 4.849 1.00 74.19 82 PHE A C 1
ATOM 634 O O . PHE A 1 82 ? -6.326 -6.925 3.878 1.00 74.19 82 PHE A O 1
ATOM 641 N N . ARG A 1 83 ? -8.342 -7.392 4.747 1.00 66.25 83 ARG A N 1
ATOM 642 C CA . ARG A 1 83 ? -8.973 -7.731 3.475 1.00 66.25 83 ARG A CA 1
ATOM 643 C C . ARG A 1 83 ? -9.859 -6.560 3.087 1.00 66.25 83 ARG A C 1
ATOM 645 O O . ARG A 1 83 ? -10.587 -6.043 3.929 1.00 66.25 83 ARG A O 1
ATOM 652 N N . GLN A 1 84 ? -9.884 -6.198 1.806 1.00 66.44 84 GLN A N 1
ATOM 653 C CA . GLN A 1 84 ? -10.777 -5.160 1.257 1.00 66.44 84 GLN A CA 1
ATOM 654 C C . GLN A 1 84 ? -12.284 -5.448 1.481 1.00 66.44 84 GLN A C 1
ATOM 656 O O . GLN A 1 84 ? -13.132 -4.657 1.091 1.00 66.44 84 GLN A O 1
ATOM 661 N N . ALA A 1 85 ? -12.624 -6.574 2.115 1.00 67.00 85 ALA A N 1
ATOM 662 C CA . ALA A 1 85 ? -13.955 -6.936 2.589 1.00 67.00 85 ALA A CA 1
ATOM 663 C C . ALA A 1 85 ? -14.259 -6.467 4.031 1.00 67.00 85 ALA A C 1
ATOM 665 O O . ALA A 1 85 ? -15.277 -6.864 4.593 1.00 67.00 85 ALA A O 1
ATOM 666 N N . THR A 1 86 ? -13.381 -5.677 4.660 1.00 69.88 86 THR A N 1
ATOM 667 C CA . THR A 1 86 ? -13.575 -5.218 6.044 1.00 69.88 86 THR A CA 1
ATOM 668 C C . THR A 1 86 ? -14.751 -4.231 6.120 1.00 69.88 86 THR A C 1
ATOM 670 O O . THR A 1 86 ? -14.728 -3.220 5.416 1.00 69.88 86 THR A O 1
ATOM 673 N N . PRO A 1 87 ? -15.777 -4.489 6.954 1.00 76.69 87 PRO A N 1
ATOM 674 C CA . PRO A 1 87 ? -16.932 -3.604 7.091 1.00 76.69 87 PRO A CA 1
ATOM 675 C C . PRO A 1 87 ? -16.537 -2.179 7.533 1.00 76.69 87 PRO A C 1
ATOM 677 O O . PRO A 1 87 ? -15.700 -2.047 8.429 1.00 76.69 87 PRO A O 1
ATOM 680 N N . PRO A 1 88 ? -17.148 -1.108 6.986 1.00 71.31 88 PRO A N 1
ATOM 681 C CA . PRO A 1 88 ? -16.788 0.278 7.318 1.00 71.31 88 PRO A CA 1
ATOM 682 C C . PRO A 1 88 ? -16.886 0.609 8.814 1.00 71.31 88 PRO A C 1
ATOM 684 O O . PRO A 1 88 ? -16.025 1.292 9.358 1.00 71.31 88 PRO A O 1
ATOM 687 N N . ASN A 1 89 ? -17.888 0.059 9.505 1.00 79.50 89 ASN A N 1
ATOM 688 C CA . ASN A 1 89 ? -18.069 0.237 10.948 1.00 79.50 89 ASN A CA 1
ATOM 689 C C . ASN A 1 89 ? -16.913 -0.362 11.767 1.00 79.50 89 ASN A C 1
ATOM 691 O O . ASN A 1 89 ? -16.579 0.155 12.829 1.00 79.50 89 ASN A O 1
ATOM 695 N N . LEU A 1 90 ? -16.276 -1.428 11.272 1.00 76.94 90 LEU A N 1
ATOM 696 C CA . LEU A 1 90 ? -15.107 -2.016 11.923 1.00 76.94 90 LEU A CA 1
ATOM 697 C C . LEU A 1 90 ? -13.870 -1.119 11.752 1.00 76.94 90 LEU A C 1
ATOM 699 O O . LEU A 1 90 ? -13.052 -1.035 12.661 1.00 76.94 90 LEU A O 1
ATOM 703 N N . VAL A 1 91 ? -13.756 -0.393 10.634 1.00 75.69 91 VAL A N 1
ATOM 704 C CA . VAL A 1 91 ? -12.687 0.601 10.418 1.00 75.69 91 VAL A CA 1
ATOM 705 C C . VAL A 1 91 ? -12.819 1.770 11.399 1.00 75.69 91 VAL A C 1
ATOM 707 O O . VAL A 1 91 ? -11.828 2.174 12.006 1.00 75.69 91 VAL A O 1
ATOM 710 N N . GLU A 1 92 ? -14.036 2.277 11.611 1.00 75.25 92 GLU A N 1
ATOM 711 C CA . GLU A 1 92 ? -14.308 3.336 12.596 1.00 75.25 92 GLU A CA 1
ATOM 712 C C . GLU A 1 92 ? -13.967 2.897 14.025 1.00 75.25 92 GLU A C 1
ATOM 714 O O . GLU A 1 92 ? -13.318 3.639 14.765 1.00 75.25 92 GLU A O 1
ATOM 719 N N . GLN A 1 93 ? -14.334 1.667 14.396 1.00 79.00 93 GLN A N 1
ATOM 720 C CA . GLN A 1 93 ? -13.953 1.091 15.687 1.00 79.00 93 GLN A CA 1
ATOM 721 C C . GLN A 1 93 ? -12.434 0.973 15.828 1.00 79.00 93 GLN A C 1
ATOM 723 O O . GLN A 1 93 ? -11.891 1.353 16.862 1.00 79.00 93 GLN A O 1
ATOM 728 N N . LEU A 1 94 ? -11.743 0.500 14.785 1.00 73.81 94 LEU A N 1
ATOM 729 C CA . LEU A 1 94 ? -10.287 0.386 14.788 1.00 73.81 94 LEU A CA 1
ATOM 730 C C . LEU A 1 94 ? -9.610 1.744 14.943 1.00 73.81 94 LEU A C 1
ATOM 732 O O . LEU A 1 94 ? -8.608 1.811 15.642 1.00 73.81 94 LEU A O 1
ATOM 736 N N . LEU A 1 95 ? -10.138 2.823 14.351 1.00 72.19 95 LEU A N 1
ATOM 737 C CA . LEU A 1 95 ? -9.633 4.185 14.571 1.00 72.19 95 LEU A CA 1
ATOM 738 C C . LEU A 1 95 ? -9.731 4.585 16.047 1.00 72.19 95 LEU A C 1
ATOM 740 O O . LEU A 1 95 ? -8.762 5.115 16.589 1.00 72.19 95 LEU A O 1
ATOM 744 N N . GLN A 1 96 ? -10.859 4.272 16.689 1.00 78.19 96 GLN A N 1
ATOM 745 C CA . GLN A 1 96 ? -11.168 4.630 18.076 1.00 78.19 96 GLN A CA 1
ATOM 746 C C . GLN A 1 96 ? -10.458 3.758 19.123 1.00 78.19 96 GLN A C 1
ATOM 748 O O . GLN A 1 96 ? -10.216 4.223 20.234 1.00 78.19 96 GLN A O 1
ATOM 753 N N . SER A 1 97 ? -10.120 2.506 18.804 1.00 72.62 97 SER A N 1
ATOM 754 C CA . SER A 1 97 ? -9.429 1.604 19.729 1.00 72.62 97 SER A CA 1
ATOM 755 C C . SER A 1 97 ? -7.910 1.775 19.635 1.00 72.62 97 SER A C 1
ATOM 757 O O . SER A 1 97 ? -7.310 1.407 18.627 1.00 72.62 97 SER A O 1
ATOM 759 N N . ASP A 1 98 ? -7.261 2.288 20.680 1.00 57.69 98 ASP A N 1
ATOM 760 C CA . ASP A 1 98 ? -5.794 2.458 20.758 1.00 57.69 98 ASP A CA 1
ATOM 761 C C . ASP A 1 98 ? -4.987 1.142 20.780 1.00 57.69 98 ASP A C 1
ATOM 763 O O . ASP A 1 98 ? -3.758 1.166 20.765 1.00 57.69 98 ASP A O 1
ATOM 767 N N . SER A 1 99 ? -5.643 -0.019 20.768 1.00 50.47 99 SER A N 1
ATOM 768 C CA . SER A 1 99 ? -5.000 -1.331 20.780 1.00 50.47 99 SER A CA 1
ATOM 769 C C . SER A 1 99 ? -5.348 -2.142 19.532 1.00 50.47 99 SER A C 1
ATOM 771 O O . SER A 1 99 ? -6.510 -2.426 19.248 1.00 50.47 99 SER A O 1
ATOM 773 N N . ILE A 1 100 ? -4.314 -2.570 18.801 1.00 50.12 100 ILE A N 1
ATOM 774 C CA . ILE A 1 100 ? -4.422 -3.739 17.923 1.00 50.12 100 ILE A CA 1
ATOM 775 C C . ILE A 1 100 ? -4.820 -4.906 18.837 1.00 50.12 100 ILE A C 1
ATOM 777 O O . ILE A 1 100 ? -4.097 -5.159 19.807 1.00 50.12 100 ILE A O 1
ATOM 781 N N . PRO A 1 101 ? -5.944 -5.607 18.603 1.00 41.47 101 PRO A N 1
ATOM 782 C CA . PRO A 1 101 ? -6.233 -6.803 19.369 1.00 41.47 101 PRO A CA 1
ATOM 783 C C . PRO A 1 101 ? -5.136 -7.819 19.050 1.00 41.47 101 PRO A C 1
ATOM 785 O O . PRO A 1 101 ? -5.040 -8.323 17.932 1.00 41.47 101 PRO A O 1
ATOM 788 N N . ALA A 1 102 ? -4.275 -8.080 20.035 1.00 43.19 102 ALA A N 1
ATOM 789 C CA . ALA A 1 102 ? -3.406 -9.238 20.018 1.00 43.19 102 ALA A CA 1
ATOM 790 C C . ALA A 1 102 ? -4.314 -10.460 19.869 1.00 43.19 102 ALA A C 1
ATOM 792 O O . ALA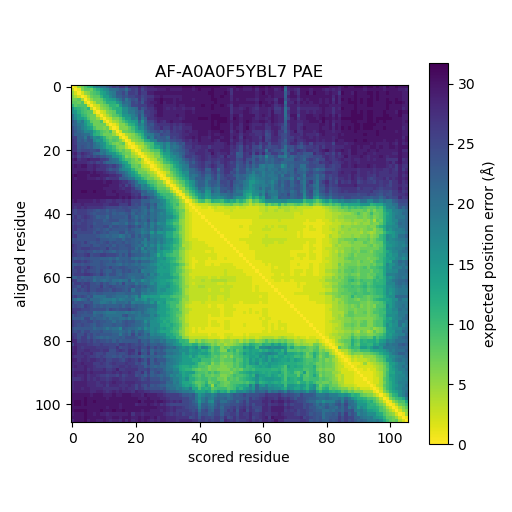 A 1 102 ? -5.150 -10.735 20.733 1.00 43.19 102 ALA A O 1
ATOM 793 N N . HIS A 1 103 ? -4.197 -11.149 18.739 1.00 40.88 103 HIS A N 1
ATOM 794 C CA . HIS A 1 103 ? -4.822 -12.444 18.552 1.00 40.88 103 HIS A CA 1
ATOM 795 C C . HIS A 1 103 ? -4.128 -13.400 19.530 1.0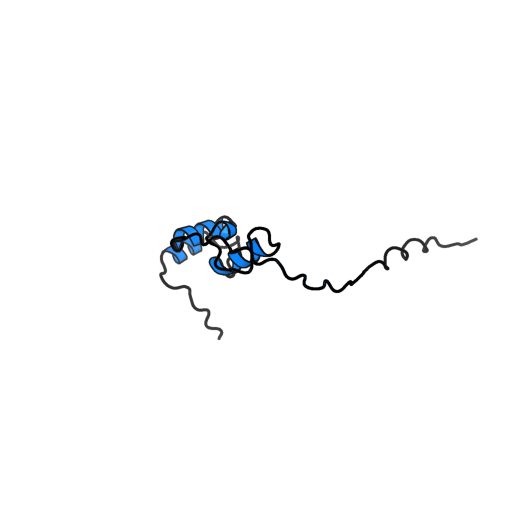0 40.88 103 HIS A C 1
ATOM 797 O O . HIS A 1 103 ? -3.053 -13.918 19.247 1.00 40.88 103 HIS A O 1
ATOM 803 N N . ASN A 1 104 ? -4.707 -13.575 20.718 1.00 41.50 104 ASN A N 1
ATOM 804 C CA . ASN A 1 104 ? -4.413 -14.739 21.537 1.00 41.50 104 ASN A CA 1
ATOM 805 C C . ASN A 1 104 ? -4.995 -15.936 20.788 1.00 41.50 104 ASN A C 1
ATOM 807 O O . ASN A 1 104 ? -6.214 -16.084 20.688 1.00 41.50 104 ASN A O 1
ATOM 811 N N . GLU A 1 105 ? -4.112 -16.738 20.203 1.00 40.84 105 GLU A N 1
ATOM 812 C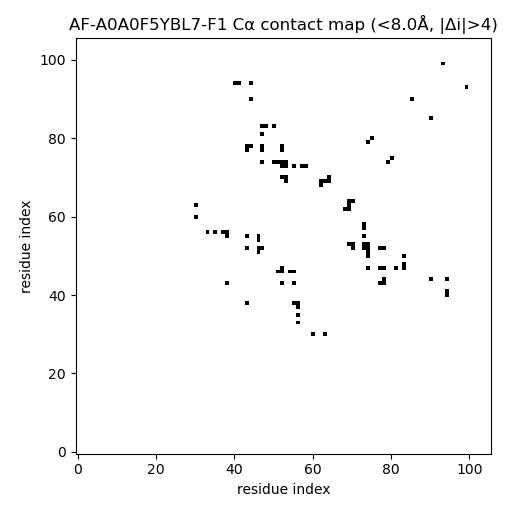 CA . GLU A 1 105 ? -4.437 -18.095 19.791 1.00 40.84 105 GLU A CA 1
ATOM 813 C C . GLU A 1 105 ? -4.744 -18.903 21.055 1.00 40.84 105 GLU A C 1
ATOM 815 O O . GLU A 1 105 ? -3.914 -18.997 21.963 1.00 40.84 105 GLU A O 1
ATOM 820 N N . GLN A 1 106 ? -5.958 -19.439 21.123 1.00 33.81 106 GLN A N 1
ATOM 821 C CA . GLN A 1 106 ? -6.391 -20.381 22.143 1.00 33.81 106 GLN A CA 1
ATOM 822 C C . GLN A 1 106 ? -7.109 -21.540 21.463 1.00 33.81 106 GLN A C 1
ATOM 824 O O . GLN A 1 106 ? -7.897 -21.266 20.527 1.00 33.81 106 GLN A O 1
#

pLDDT: mean 74.11, std 18.28, range [33.81, 97.44]

Foldseek 3Di:
DDDDPPPPPPPPPPDPPPDPPDPDPDPQDFDPPPVDDQDDLVVLLVCLLVLNLLVGDDPDRPADSPHPCSSVVSNCVRVNPDDNPDDPVVSVVVVVDPDDPDPPDD